Protein AF-A0AAD5LW95-F1 (afdb_monomer_lite)

Foldseek 3Di:
DLVVVVVVVVVCCVVVVDDVCVVQVDAPAPHNPSQADPVRHGPDPPPVVVVVVVVVVDDDDDDDPADAEAEAAQVVLVVVPPPADPDPVRRVVVSVVVQVVDPHNYYHHDYDDADPPDPCVVVVVVVVVVD

Sequence (131 aa):
MERDLFGRILAIALEEKVDIRNVLEYPLTSVPLFFSHLDGQMNKTNKAKLFKILEDRVKHQSPTTTIDVTIIDGFFFLHLCHDLPSSFIKSSRHILQRIRAFRTKKIHLIFDRVPSPSIKDRERDKRTDSD

Secondary structure (DSSP, 8-state):
-HHHHHHHHHHHHHHS---HHHHHHS-SSSS-TTSB-TTS-B----HHHHHHHHHHTS-PPPPPS---EEEEEHHHHHHH-TT--SSHHHHHHHHHHHHTTS-SSEEEEE----PSS-TTHHHHHHHHTT-

Structure (mmCIF, N/CA/C/O backbone):
data_AF-A0AAD5LW95-F1
#
_entry.id   AF-A0AAD5LW95-F1
#
loop_
_atom_site.group_PDB
_atom_site.id
_atom_site.type_symbol
_atom_site.label_atom_id
_atom_site.label_alt_id
_atom_site.label_comp_id
_atom_site.label_asym_id
_atom_site.label_entity_id
_atom_site.label_seq_id
_atom_site.pdbx_PDB_ins_code
_atom_site.Cartn_x
_atom_site.Cartn_y
_atom_site.Cartn_z
_atom_site.occupancy
_atom_site.B_iso_or_equiv
_atom_site.auth_seq_id
_atom_site.auth_comp_id
_atom_site.auth_asym_id
_atom_site.auth_atom_id
_atom_site.pdbx_PDB_model_num
ATOM 1 N N . MET A 1 1 ? 4.919 -5.837 -30.960 1.00 48.78 1 MET A N 1
ATOM 2 C CA . MET A 1 1 ? 5.641 -4.696 -31.556 1.00 48.78 1 MET A CA 1
ATOM 3 C C . MET A 1 1 ? 6.583 -4.042 -30.545 1.00 48.78 1 MET A C 1
ATOM 5 O O . MET A 1 1 ? 7.781 -4.203 -30.697 1.00 48.78 1 MET A O 1
ATOM 9 N N . GLU A 1 2 ? 6.100 -3.406 -29.471 1.00 51.22 2 GLU A N 1
ATOM 10 C CA . GLU A 1 2 ? 6.975 -2.710 -28.493 1.00 51.22 2 GLU A CA 1
ATOM 11 C C . GLU A 1 2 ? 7.790 -3.646 -27.579 1.00 51.22 2 GLU A C 1
ATOM 13 O O . GLU A 1 2 ? 8.982 -3.427 -27.373 1.00 51.22 2 GLU A O 1
ATOM 18 N N . ARG A 1 3 ? 7.198 -4.754 -27.097 1.00 52.41 3 ARG A N 1
ATOM 19 C CA . ARG A 1 3 ? 7.930 -5.808 -26.354 1.00 52.41 3 ARG A CA 1
ATOM 20 C C . ARG A 1 3 ? 9.082 -6.398 -27.176 1.00 52.41 3 ARG A C 1
ATOM 22 O O . ARG A 1 3 ? 10.115 -6.769 -26.625 1.00 52.41 3 ARG A O 1
ATOM 29 N N . ASP A 1 4 ? 8.894 -6.458 -28.490 1.00 64.75 4 ASP A N 1
ATOM 30 C CA . ASP A 1 4 ? 9.886 -6.996 -29.417 1.00 64.75 4 ASP A CA 1
ATOM 31 C C . ASP A 1 4 ? 11.040 -6.004 -29.616 1.00 64.75 4 ASP A C 1
ATOM 33 O O . ASP A 1 4 ? 12.168 -6.428 -29.830 1.00 64.75 4 ASP A O 1
ATOM 37 N N . LEU A 1 5 ? 10.795 -4.694 -29.475 1.00 67.69 5 LEU A N 1
ATOM 38 C CA . LEU A 1 5 ? 11.830 -3.663 -29.564 1.00 67.69 5 LEU A CA 1
ATOM 39 C C . LEU A 1 5 ? 12.779 -3.701 -28.359 1.00 67.69 5 LEU A C 1
ATOM 41 O O . LEU A 1 5 ? 13.991 -3.695 -28.551 1.00 67.69 5 LEU A O 1
ATOM 45 N N . PHE A 1 6 ? 12.256 -3.815 -27.132 1.00 71.75 6 PHE A N 1
ATOM 46 C CA . PHE A 1 6 ? 13.110 -3.948 -25.942 1.00 71.75 6 PHE A CA 1
ATOM 47 C C . PHE A 1 6 ? 13.933 -5.242 -25.980 1.00 71.75 6 PHE A C 1
ATOM 49 O O . PHE A 1 6 ? 15.127 -5.223 -25.695 1.00 71.75 6 PHE A O 1
ATOM 56 N N . GLY A 1 7 ? 13.320 -6.353 -26.406 1.00 73.94 7 GLY A N 1
ATOM 57 C CA . GLY A 1 7 ? 14.035 -7.613 -26.617 1.00 73.94 7 GLY A CA 1
ATOM 58 C C . GLY A 1 7 ? 15.162 -7.492 -27.648 1.00 73.94 7 GLY A C 1
ATOM 59 O O . GLY A 1 7 ? 16.247 -8.020 -27.424 1.00 73.94 7 GLY A O 1
ATOM 60 N N . ARG A 1 8 ? 14.943 -6.747 -28.740 1.00 78.19 8 ARG A N 1
ATOM 61 C CA . ARG A 1 8 ? 15.971 -6.469 -29.759 1.00 78.19 8 ARG A CA 1
ATOM 62 C C . ARG A 1 8 ? 17.096 -5.580 -29.232 1.00 78.19 8 ARG A C 1
ATOM 64 O O . ARG A 1 8 ? 18.251 -5.894 -29.475 1.00 78.19 8 ARG A O 1
ATOM 71 N N . ILE A 1 9 ? 16.781 -4.517 -28.488 1.00 75.88 9 ILE A N 1
ATOM 72 C CA . ILE A 1 9 ? 17.796 -3.644 -27.869 1.00 75.88 9 ILE A CA 1
ATOM 73 C C . ILE A 1 9 ? 18.646 -4.439 -26.874 1.00 75.88 9 ILE A C 1
ATOM 75 O O . ILE A 1 9 ? 19.861 -4.283 -26.857 1.00 75.88 9 ILE A O 1
ATOM 79 N N . LEU A 1 10 ? 18.027 -5.323 -26.085 1.00 79.44 10 LEU A N 1
ATOM 80 C CA . LEU A 1 10 ? 18.749 -6.192 -25.159 1.00 79.44 10 LEU A CA 1
ATOM 81 C C . LEU A 1 10 ? 19.657 -7.186 -25.897 1.00 79.44 10 LEU A C 1
ATOM 83 O O . LEU A 1 10 ? 20.802 -7.354 -25.496 1.00 79.44 10 LEU A O 1
ATOM 87 N N . ALA A 1 11 ? 19.176 -7.815 -26.973 1.00 83.19 11 ALA A N 1
ATOM 88 C CA . ALA A 1 11 ? 19.987 -8.720 -27.788 1.00 83.19 11 ALA A CA 1
ATOM 89 C C . ALA A 1 11 ? 21.199 -7.999 -28.402 1.00 83.19 11 ALA A C 1
ATOM 91 O O . ALA A 1 11 ? 22.326 -8.455 -28.238 1.00 83.19 11 ALA A O 1
ATOM 92 N N . ILE A 1 12 ? 20.982 -6.821 -28.996 1.00 81.88 12 ILE A N 1
ATOM 93 C CA . ILE A 1 12 ? 22.052 -5.981 -29.551 1.00 81.88 12 ILE A CA 1
ATOM 94 C C . ILE A 1 12 ? 23.026 -5.550 -28.453 1.00 81.88 12 ILE A C 1
ATOM 96 O O . ILE A 1 12 ? 24.229 -5.595 -28.650 1.00 81.88 12 ILE A O 1
ATOM 100 N N . AL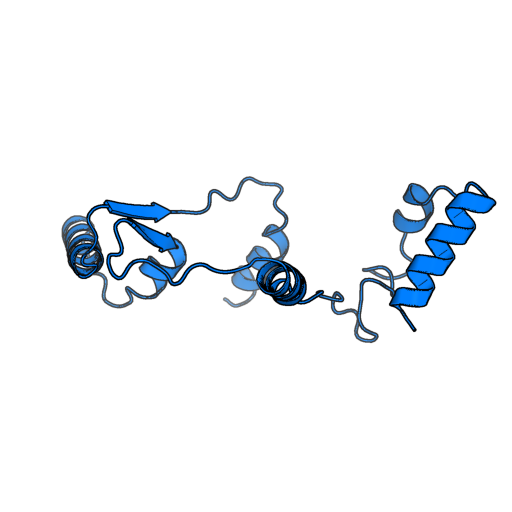A A 1 13 ? 22.545 -5.161 -27.273 1.00 82.62 13 ALA A N 1
ATOM 101 C CA . ALA A 1 13 ? 23.427 -4.768 -26.180 1.00 82.62 13 ALA A CA 1
ATOM 102 C C . ALA A 1 13 ? 24.295 -5.923 -25.660 1.00 82.62 13 ALA A C 1
ATOM 104 O O . ALA A 1 13 ? 25.426 -5.690 -25.236 1.00 82.62 13 ALA A O 1
ATOM 105 N N . LEU A 1 14 ? 23.783 -7.156 -25.708 1.00 83.88 14 LEU A N 1
ATOM 106 C CA . LEU A 1 14 ? 24.534 -8.355 -25.341 1.00 83.88 14 LEU A CA 1
ATOM 107 C C . LEU A 1 14 ? 25.579 -8.734 -26.400 1.00 83.88 14 LEU A C 1
ATOM 109 O O . LEU A 1 14 ? 26.680 -9.135 -26.028 1.00 83.88 14 LEU A O 1
ATOM 113 N N . GLU A 1 15 ? 25.258 -8.595 -27.688 1.00 87.56 15 GLU A N 1
ATOM 114 C CA . GLU A 1 15 ? 26.166 -8.919 -28.800 1.00 87.56 15 GLU A CA 1
ATOM 115 C C . GLU A 1 15 ? 27.217 -7.819 -29.032 1.00 87.56 15 GLU A C 1
ATOM 117 O O . GLU A 1 15 ? 28.414 -8.097 -29.091 1.00 87.56 15 GLU A O 1
ATOM 122 N N . GLU A 1 16 ? 26.786 -6.559 -29.067 1.00 86.00 16 GLU A N 1
ATOM 123 C CA . GLU A 1 16 ? 27.592 -5.391 -29.449 1.00 86.00 16 GLU A CA 1
ATOM 124 C C . GLU A 1 16 ? 28.158 -4.618 -28.241 1.00 86.00 16 GLU A C 1
ATOM 126 O O . GLU A 1 16 ? 28.753 -3.552 -28.397 1.00 86.00 16 GLU A O 1
ATOM 131 N N . LYS A 1 17 ? 27.975 -5.129 -27.011 1.00 81.25 17 LYS A N 1
ATOM 132 C CA . LYS A 1 17 ? 28.408 -4.491 -25.746 1.00 81.25 17 LYS A CA 1
ATOM 133 C C . LYS A 1 17 ? 27.949 -3.033 -25.600 1.00 81.25 17 LYS A C 1
ATOM 135 O O . LYS A 1 17 ? 28.664 -2.197 -25.043 1.00 81.25 17 LYS A O 1
ATOM 140 N N . VAL A 1 18 ? 26.753 -2.721 -26.091 1.00 79.56 18 VAL A N 1
ATOM 141 C CA . VAL A 1 18 ? 26.172 -1.382 -25.951 1.00 79.56 18 VAL A CA 1
ATOM 142 C C . VAL A 1 18 ? 25.871 -1.118 -24.479 1.00 79.56 18 VAL A C 1
ATOM 144 O O . VAL A 1 18 ? 25.198 -1.913 -23.820 1.00 79.56 18 VAL A O 1
ATOM 147 N N . ASP A 1 19 ? 26.334 0.021 -23.964 1.00 79.75 19 ASP A N 1
ATOM 148 C CA . ASP A 1 19 ? 26.001 0.441 -22.608 1.00 79.75 19 ASP A CA 1
ATOM 149 C C . ASP A 1 19 ? 24.529 0.867 -22.532 1.00 79.75 19 ASP A C 1
ATOM 151 O O . ASP A 1 19 ? 24.156 1.997 -22.856 1.00 79.75 19 ASP A O 1
ATOM 155 N N . ILE A 1 20 ? 23.684 -0.063 -22.081 1.00 76.81 20 ILE A N 1
ATOM 156 C CA . ILE A 1 20 ? 22.254 0.176 -21.878 1.00 76.81 20 ILE A CA 1
ATOM 157 C C . ILE A 1 20 ? 22.029 1.348 -20.920 1.00 76.81 20 ILE A C 1
ATOM 159 O O . ILE A 1 20 ? 21.048 2.066 -21.084 1.00 76.81 20 ILE A O 1
ATOM 163 N N . ARG A 1 21 ? 22.914 1.575 -19.937 1.00 75.06 21 ARG A N 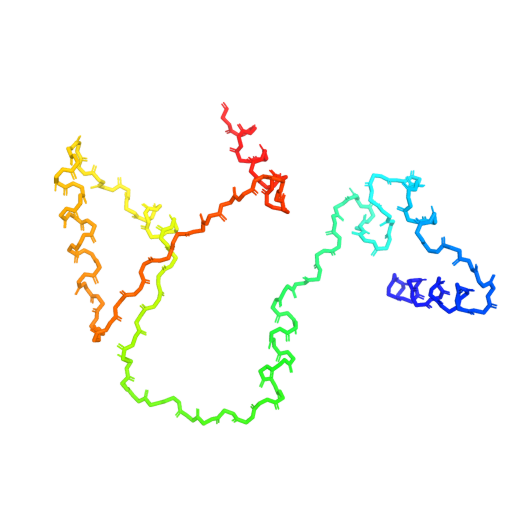1
ATOM 164 C CA . ARG A 1 21 ? 22.755 2.697 -19.009 1.00 75.06 21 ARG A CA 1
ATOM 165 C C . ARG A 1 21 ? 22.743 4.008 -19.783 1.00 75.06 21 ARG A C 1
ATOM 167 O O . ARG A 1 21 ? 21.765 4.730 -19.661 1.00 75.06 21 ARG A O 1
ATOM 174 N N . ASN A 1 22 ? 23.736 4.226 -20.642 1.00 74.50 22 ASN A N 1
ATOM 175 C CA . ASN A 1 22 ? 23.846 5.419 -21.480 1.00 74.50 22 ASN A CA 1
ATOM 176 C C . ASN A 1 22 ? 22.677 5.538 -22.485 1.00 74.50 22 ASN A C 1
ATOM 178 O O . ASN A 1 22 ? 22.082 6.601 -22.643 1.00 74.50 22 ASN A O 1
ATOM 182 N N . VAL A 1 23 ? 22.257 4.425 -23.103 1.00 71.06 23 VAL A N 1
ATOM 183 C CA . VAL A 1 23 ? 21.093 4.400 -24.020 1.00 71.06 23 VAL A CA 1
ATOM 184 C C . VAL A 1 23 ? 19.792 4.829 -23.329 1.00 71.06 23 VAL A C 1
ATOM 186 O O . VAL A 1 23 ? 18.914 5.416 -23.963 1.00 71.06 23 VAL A O 1
ATOM 189 N N . LEU A 1 24 ? 19.652 4.540 -22.034 1.00 72.38 24 LEU A N 1
ATOM 190 C CA . LEU A 1 24 ? 18.488 4.909 -21.227 1.00 72.38 24 LEU A CA 1
ATOM 191 C C . LEU A 1 24 ? 18.653 6.243 -20.482 1.00 72.38 24 LEU A C 1
ATOM 193 O O . LEU A 1 24 ? 17.684 6.713 -19.887 1.00 72.38 24 LEU A O 1
ATOM 197 N N . GLU A 1 25 ? 19.846 6.838 -20.504 1.00 69.75 25 GLU A N 1
ATOM 198 C CA . GLU A 1 25 ? 20.207 8.036 -19.736 1.00 69.75 25 GLU A CA 1
ATOM 199 C C . GLU A 1 25 ? 19.667 9.323 -20.374 1.00 69.75 25 GLU A C 1
ATOM 201 O O . GLU A 1 25 ? 19.238 10.229 -19.660 1.00 69.75 25 GLU A O 1
ATOM 206 N N . TYR A 1 26 ? 19.587 9.371 -21.711 1.00 63.41 26 TYR A N 1
ATOM 207 C CA . TYR A 1 26 ? 19.104 10.532 -22.472 1.00 63.41 26 TYR A CA 1
ATOM 208 C C . TYR A 1 26 ? 17.991 10.153 -23.452 1.00 63.41 26 TYR A C 1
ATOM 210 O O . TYR A 1 26 ? 18.189 10.171 -24.672 1.00 63.41 26 TYR A O 1
ATOM 218 N N . PRO A 1 27 ? 16.802 9.774 -22.965 1.00 59.84 27 PRO A N 1
ATOM 219 C CA . PRO A 1 27 ? 15.725 9.435 -23.871 1.00 59.84 27 PRO A CA 1
ATOM 220 C C . PRO A 1 27 ? 15.337 10.674 -24.692 1.00 59.84 27 PRO A C 1
ATOM 222 O O . PRO A 1 27 ? 15.082 11.744 -24.149 1.00 59.84 27 PRO A O 1
ATOM 225 N N . LEU A 1 28 ? 15.257 10.521 -26.021 1.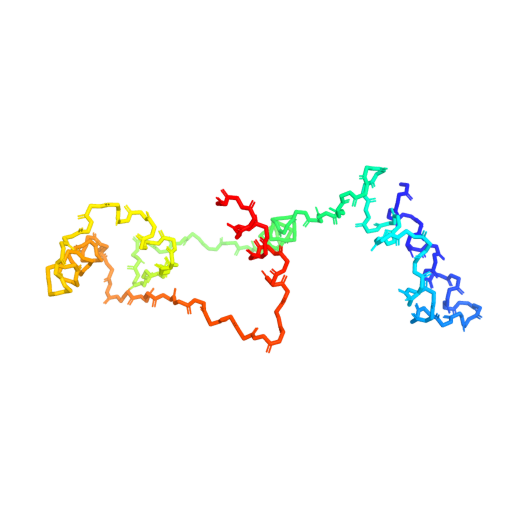00 58.94 28 LEU A N 1
ATOM 226 C CA . LEU A 1 28 ? 14.821 11.581 -26.953 1.00 58.94 28 LEU A CA 1
ATOM 227 C C . LEU A 1 28 ? 13.378 12.068 -26.682 1.00 58.94 28 LEU A C 1
ATOM 229 O O . LEU A 1 28 ? 12.914 13.036 -27.273 1.00 58.94 28 LEU A O 1
ATOM 233 N N . THR A 1 29 ? 12.661 11.375 -25.797 1.00 60.22 29 THR A N 1
ATOM 234 C CA . THR A 1 29 ? 11.313 11.669 -25.303 1.00 60.22 29 THR A CA 1
ATOM 235 C C . THR A 1 29 ? 11.329 11.590 -23.773 1.00 60.22 29 THR A C 1
ATOM 237 O O . THR A 1 29 ? 12.178 10.919 -23.197 1.00 60.22 29 THR A O 1
ATOM 240 N N . SER A 1 30 ? 10.394 12.250 -23.084 1.00 57.31 30 SER A N 1
ATOM 241 C CA . SER A 1 30 ? 10.356 12.310 -21.607 1.00 57.31 30 SER A CA 1
ATOM 242 C C . SER A 1 30 ? 10.271 10.940 -20.911 1.00 57.31 30 SER A C 1
A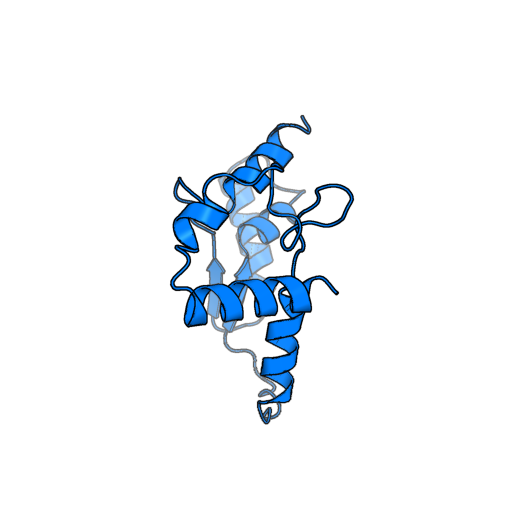TOM 244 O O . SER A 1 30 ? 10.605 10.822 -19.731 1.00 57.31 30 SER A O 1
ATOM 246 N N . VAL A 1 31 ? 9.837 9.907 -21.637 1.00 58.31 31 VAL A N 1
ATOM 247 C CA . VAL A 1 31 ? 9.871 8.491 -21.260 1.00 58.31 31 VAL A CA 1
ATOM 248 C C . VAL A 1 31 ? 10.216 7.704 -22.530 1.00 58.31 31 VAL A C 1
ATOM 250 O O . VAL A 1 31 ? 9.521 7.914 -23.525 1.00 58.31 31 VAL A O 1
ATOM 253 N N . PRO A 1 32 ? 11.219 6.799 -22.530 1.00 66.94 32 PRO A N 1
ATOM 254 C CA . PRO A 1 32 ? 11.544 5.989 -23.703 1.00 66.94 32 PRO A CA 1
ATOM 255 C C . PRO A 1 32 ? 10.290 5.339 -24.300 1.00 66.94 32 PRO A C 1
ATOM 257 O O . PRO A 1 32 ? 9.516 4.742 -23.558 1.00 66.94 32 PRO A O 1
ATOM 260 N N . LEU A 1 33 ? 10.106 5.408 -25.622 1.00 62.53 33 LEU A N 1
ATOM 261 C CA . LEU A 1 33 ? 8.863 5.009 -26.312 1.00 62.53 33 LEU A CA 1
ATOM 262 C C . LEU A 1 33 ? 8.437 3.541 -26.129 1.00 62.53 33 LEU A C 1
ATOM 264 O O . LEU A 1 33 ? 7.320 3.181 -26.457 1.00 62.53 33 LEU A O 1
ATOM 268 N N . PHE A 1 34 ? 9.294 2.665 -25.607 1.00 65.31 34 PHE A N 1
ATOM 269 C CA . PHE A 1 34 ? 8.894 1.300 -25.231 1.00 65.31 34 PHE A CA 1
ATOM 270 C C . PHE A 1 34 ? 8.338 1.215 -23.795 1.00 65.31 34 PHE A C 1
ATOM 272 O O . PHE A 1 34 ? 7.673 0.243 -23.434 1.00 65.31 34 PHE A O 1
ATOM 279 N N . PHE A 1 35 ? 8.573 2.240 -22.975 1.00 61.38 35 PHE A N 1
ATOM 280 C CA . PHE A 1 35 ? 7.960 2.463 -21.666 1.00 61.38 35 PHE A CA 1
ATOM 281 C C . PHE A 1 35 ? 6.785 3.444 -21.718 1.00 61.38 35 PHE A C 1
ATOM 283 O O . PHE A 1 35 ? 6.229 3.744 -20.662 1.00 61.38 35 PHE A O 1
ATOM 290 N N . SER A 1 36 ? 6.375 3.922 -22.892 1.00 63.50 36 SER A N 1
ATOM 291 C CA . SER A 1 36 ? 5.244 4.832 -23.057 1.00 63.50 36 SER A CA 1
ATOM 292 C C . SER A 1 36 ? 4.359 4.449 -24.243 1.00 63.50 36 SER A C 1
ATOM 294 O O . SER A 1 36 ? 4.805 3.859 -25.216 1.00 63.50 36 SER A O 1
ATOM 296 N N . HIS A 1 37 ? 3.075 4.758 -24.135 1.00 65.00 37 HIS A N 1
ATOM 297 C CA . HIS A 1 37 ? 2.133 4.791 -25.238 1.00 65.00 37 HIS A CA 1
ATOM 298 C C . HIS A 1 37 ? 2.490 5.946 -26.192 1.00 65.00 37 HIS A C 1
ATOM 300 O O . HIS A 1 37 ? 3.212 6.875 -25.825 1.00 65.00 37 HIS A O 1
ATOM 306 N N . LEU A 1 38 ? 1.944 5.920 -27.413 1.00 69.38 38 LEU A N 1
ATOM 307 C CA . LEU A 1 38 ? 2.168 6.955 -28.438 1.00 69.38 38 LEU A CA 1
ATOM 308 C C . LEU A 1 38 ? 1.758 8.375 -27.994 1.00 69.38 38 LEU A C 1
ATOM 310 O O . LEU A 1 38 ? 2.211 9.352 -28.579 1.00 69.38 38 LEU A O 1
ATOM 314 N N . ASP A 1 39 ? 0.917 8.491 -26.966 1.00 68.19 39 ASP A N 1
ATOM 315 C CA . ASP A 1 39 ? 0.482 9.748 -26.346 1.00 68.19 39 ASP A CA 1
ATOM 316 C C . ASP A 1 39 ? 1.408 10.224 -25.202 1.00 68.19 39 ASP A C 1
ATOM 318 O O . ASP A 1 39 ? 1.122 11.218 -24.535 1.00 68.19 39 ASP A O 1
ATOM 322 N N . GLY A 1 40 ? 2.517 9.518 -24.952 1.00 61.22 40 GLY A N 1
ATOM 323 C CA . GLY A 1 40 ? 3.478 9.819 -23.892 1.00 61.22 40 GLY A CA 1
ATOM 324 C C . GLY A 1 40 ? 3.092 9.294 -22.504 1.00 61.22 40 GLY A C 1
ATOM 325 O O . GLY A 1 40 ? 3.862 9.469 -21.556 1.00 61.22 40 GLY A O 1
ATOM 326 N N . GLN A 1 41 ? 1.945 8.622 -22.346 1.00 60.94 41 GLN A N 1
ATOM 327 C CA . GLN A 1 41 ? 1.580 7.982 -21.080 1.00 60.94 41 GLN A CA 1
ATOM 328 C C . GLN A 1 41 ? 2.439 6.749 -20.830 1.00 60.94 41 GLN A C 1
ATOM 330 O O . GLN A 1 41 ? 2.697 5.973 -21.734 1.00 60.94 41 GLN A O 1
ATOM 335 N N . MET A 1 42 ? 2.861 6.502 -19.592 1.00 61.09 42 MET A N 1
ATOM 336 C CA . MET A 1 42 ? 3.710 5.345 -19.286 1.00 61.09 42 MET A CA 1
ATOM 337 C C . MET A 1 42 ? 2.969 4.014 -19.536 1.00 61.09 42 MET A C 1
ATOM 339 O O . MET A 1 42 ? 1.870 3.820 -19.011 1.00 61.09 42 MET A O 1
ATOM 343 N N . ASN A 1 43 ? 3.603 3.075 -20.249 1.00 62.94 43 ASN A N 1
ATOM 344 C CA . ASN A 1 43 ? 3.178 1.684 -20.429 1.00 62.94 43 ASN A CA 1
ATOM 345 C C . ASN A 1 43 ? 3.150 0.991 -19.058 1.00 62.94 43 ASN A C 1
ATOM 347 O O . ASN A 1 43 ? 4.116 0.374 -18.597 1.00 62.94 43 ASN A O 1
ATOM 351 N N . LYS A 1 44 ? 2.024 1.102 -18.356 1.00 60.78 44 LYS A N 1
ATOM 352 C CA . LYS A 1 44 ? 1.807 0.405 -17.092 1.00 60.78 44 LYS A CA 1
ATOM 353 C C . LYS A 1 44 ? 1.482 -1.045 -17.420 1.00 60.78 44 LYS A C 1
ATOM 355 O O . LYS A 1 44 ? 0.356 -1.372 -17.787 1.00 60.78 44 LYS A O 1
ATOM 360 N N . THR A 1 45 ? 2.445 -1.946 -17.232 1.00 57.31 45 THR A N 1
ATOM 361 C CA . THR A 1 45 ? 2.088 -3.364 -17.113 1.00 57.31 45 THR A CA 1
ATOM 362 C C . THR A 1 45 ? 1.124 -3.463 -15.940 1.00 57.31 45 THR A C 1
ATOM 364 O O . THR A 1 45 ? 1.482 -3.092 -14.820 1.00 57.31 45 THR A O 1
ATOM 367 N N . ASN A 1 46 ? -0.113 -3.898 -16.190 1.00 61.28 46 ASN A N 1
ATOM 368 C CA . ASN A 1 46 ? -1.088 -4.057 -15.123 1.00 61.28 46 ASN A CA 1
ATOM 369 C C . ASN A 1 46 ? -0.460 -4.962 -14.054 1.00 61.28 46 ASN A C 1
ATOM 371 O O . ASN A 1 46 ? -0.184 -6.129 -14.333 1.00 61.28 46 ASN A O 1
ATOM 375 N N . LYS A 1 47 ? -0.205 -4.425 -12.851 1.00 60.50 47 LYS A N 1
ATOM 376 C CA . LYS A 1 47 ? 0.407 -5.177 -11.742 1.00 60.50 47 LYS A CA 1
ATOM 377 C C . LYS A 1 47 ? -0.356 -6.478 -11.466 1.00 60.50 47 LYS A C 1
ATOM 379 O O . LYS A 1 47 ? 0.255 -7.481 -11.110 1.00 60.50 47 LYS A O 1
ATOM 384 N N . ALA A 1 48 ? -1.664 -6.491 -11.735 1.00 62.97 48 ALA A N 1
ATOM 385 C CA . ALA A 1 48 ? -2.504 -7.673 -11.608 1.00 62.97 48 ALA A CA 1
ATOM 386 C C . ALA A 1 48 ? -2.119 -8.812 -12.568 1.00 62.97 48 ALA A C 1
ATOM 388 O O . ALA A 1 48 ? -2.442 -9.958 -12.296 1.00 62.97 48 ALA A O 1
ATOM 389 N N . LYS A 1 49 ? -1.428 -8.549 -13.685 1.00 76.81 49 LYS A N 1
ATOM 390 C CA . LYS A 1 49 ? -1.058 -9.591 -14.654 1.00 76.81 49 LYS A CA 1
ATOM 391 C C . LYS A 1 49 ? 0.003 -10.539 -14.099 1.00 76.81 49 LYS A C 1
ATOM 393 O O . LYS A 1 49 ? -0.129 -11.743 -14.274 1.00 76.81 49 LYS A O 1
ATOM 398 N N . LEU A 1 50 ? 1.015 -10.013 -13.403 1.00 74.88 50 LEU A N 1
ATOM 399 C CA . LEU A 1 50 ? 1.990 -10.851 -12.698 1.00 74.88 50 LEU A CA 1
ATOM 400 C C . LEU A 1 50 ? 1.305 -11.640 -11.581 1.00 74.88 50 LEU A C 1
ATOM 402 O O . LEU A 1 50 ? 1.536 -12.835 -11.460 1.00 74.88 50 LEU A O 1
ATOM 406 N N . PHE A 1 51 ? 0.436 -10.978 -10.814 1.00 75.00 51 PHE A N 1
ATOM 407 C CA . PHE A 1 51 ? -0.313 -11.613 -9.734 1.00 75.00 51 PHE A CA 1
ATOM 408 C C . PHE A 1 51 ? -1.151 -12.795 -10.241 1.00 75.00 51 PHE A C 1
ATOM 410 O O . PHE A 1 51 ? -0.986 -13.896 -9.737 1.00 75.00 51 PHE A O 1
ATOM 417 N N . LYS A 1 52 ? -1.915 -12.609 -11.324 1.00 79.69 52 LYS A N 1
ATOM 418 C CA . LYS A 1 52 ? -2.695 -13.679 -11.968 1.00 79.69 52 LYS A CA 1
ATOM 419 C C . LYS A 1 52 ? -1.831 -14.851 -12.438 1.00 79.69 52 LYS A C 1
ATOM 421 O O . LYS A 1 52 ? -2.166 -15.997 -12.192 1.00 79.69 52 LYS A O 1
ATOM 426 N N . ILE A 1 53 ? -0.682 -14.573 -13.062 1.00 83.56 53 ILE A N 1
ATOM 427 C CA . ILE A 1 53 ? 0.253 -15.629 -13.496 1.00 83.56 53 ILE A CA 1
ATOM 428 C C . ILE A 1 53 ? 0.806 -16.413 -12.297 1.00 83.56 53 ILE A C 1
ATOM 430 O O . ILE A 1 53 ? 1.077 -17.606 -12.416 1.00 83.56 53 ILE A O 1
ATOM 434 N N . LEU A 1 54 ? 1.031 -15.745 -11.163 1.00 82.06 54 LEU A N 1
ATOM 435 C CA . LEU A 1 54 ? 1.483 -16.398 -9.937 1.00 82.06 54 LEU A CA 1
ATOM 436 C C . LEU A 1 54 ? 0.363 -17.229 -9.301 1.00 82.06 54 LEU A C 1
ATOM 438 O O . LEU A 1 54 ? 0.638 -18.357 -8.908 1.00 82.06 54 LEU A O 1
ATOM 442 N N . GLU A 1 55 ? -0.870 -16.717 -9.252 1.00 83.00 55 GLU A N 1
ATOM 443 C CA . GLU A 1 55 ? -2.055 -17.463 -8.796 1.00 83.00 55 GLU A CA 1
ATOM 444 C C . GLU A 1 55 ? -2.248 -18.747 -9.611 1.00 83.00 55 GLU A C 1
ATOM 446 O O . GLU A 1 55 ? -2.304 -19.832 -9.039 1.00 83.00 55 GLU A O 1
ATOM 451 N N . ASP A 1 56 ? -2.207 -18.656 -10.944 1.00 84.12 56 ASP A N 1
ATOM 452 C CA . ASP A 1 56 ? -2.386 -19.804 -11.848 1.00 84.12 56 ASP A CA 1
ATOM 453 C C . ASP A 1 56 ? -1.335 -20.914 -11.646 1.00 84.12 56 ASP A C 1
ATOM 455 O O . ASP A 1 56 ? -1.551 -22.072 -12.009 1.00 84.12 56 ASP A O 1
ATOM 459 N N . ARG A 1 57 ? -0.167 -20.579 -11.083 1.00 85.44 57 ARG A N 1
ATOM 460 C CA . ARG A 1 57 ? 0.937 -21.524 -10.841 1.00 85.44 57 ARG A CA 1
ATOM 461 C C . ARG A 1 57 ? 0.885 -22.183 -9.466 1.00 85.44 57 ARG A C 1
ATOM 463 O O . ARG A 1 57 ? 1.656 -23.112 -9.222 1.00 85.44 57 ARG A O 1
ATOM 470 N N . VAL A 1 58 ? 0.014 -21.727 -8.569 1.00 84.44 58 VAL A N 1
ATOM 471 C CA . VAL A 1 58 ? -0.098 -22.251 -7.206 1.00 84.44 58 VAL A CA 1
ATOM 472 C C . VAL A 1 58 ? -1.345 -23.125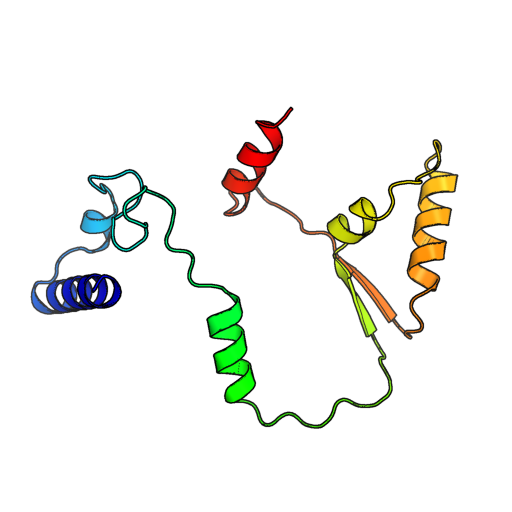 -7.100 1.00 84.44 58 VAL A C 1
ATOM 474 O O . VAL A 1 58 ? -2.459 -22.705 -7.390 1.00 84.44 58 VAL A O 1
ATOM 477 N N . LYS A 1 59 ? -1.181 -24.369 -6.631 1.00 77.00 59 LYS A N 1
ATOM 478 C CA . LYS A 1 59 ? -2.328 -25.198 -6.239 1.00 77.00 59 LYS A CA 1
ATOM 479 C C . LYS A 1 59 ? -2.893 -24.655 -4.931 1.00 77.00 59 LYS A C 1
ATOM 481 O O . LYS A 1 59 ? -2.339 -24.905 -3.863 1.00 77.00 59 LYS A O 1
ATOM 486 N N . HIS A 1 60 ? -3.978 -23.898 -5.021 1.00 69.56 60 HIS A N 1
ATOM 487 C CA . HIS A 1 60 ? -4.666 -23.379 -3.848 1.00 69.56 60 HIS A CA 1
ATOM 488 C C . HIS A 1 60 ? -5.307 -24.521 -3.049 1.00 69.56 60 HIS A C 1
ATOM 490 O O . HIS A 1 60 ? -6.096 -25.301 -3.581 1.00 69.56 60 HIS A O 1
ATOM 496 N N . GLN A 1 61 ? -4.989 -24.605 -1.758 1.00 71.25 61 GLN A N 1
ATOM 497 C CA . GLN A 1 61 ? -5.865 -25.283 -0.807 1.00 71.25 61 GLN A CA 1
ATOM 498 C C . GLN A 1 61 ? -7.043 -24.354 -0.522 1.00 71.25 61 GLN A C 1
ATOM 500 O O . GLN A 1 61 ? -6.863 -23.140 -0.397 1.00 71.25 61 GLN A O 1
ATOM 505 N N . SER A 1 62 ? -8.249 -24.913 -0.448 1.00 70.06 62 SER A N 1
ATOM 506 C CA . SER A 1 62 ? -9.442 -24.155 -0.078 1.00 70.06 62 SER A CA 1
ATOM 507 C C . SER A 1 62 ? -9.196 -23.439 1.255 1.00 70.06 62 SER A C 1
ATOM 509 O O . SER A 1 62 ? -8.782 -24.105 2.211 1.00 70.06 62 SER A O 1
ATOM 511 N N . PRO A 1 63 ? -9.405 -22.112 1.330 1.00 69.94 63 PRO A N 1
ATOM 512 C CA . PRO A 1 63 ? -9.119 -21.361 2.540 1.00 69.94 63 PRO A CA 1
ATOM 513 C C . PRO A 1 63 ? -9.945 -21.909 3.702 1.00 69.94 63 PRO A C 1
ATOM 515 O O . PRO A 1 63 ? -11.125 -22.233 3.548 1.00 69.94 63 PRO A O 1
ATOM 518 N N . THR A 1 64 ? -9.315 -22.013 4.870 1.00 68.00 64 THR A N 1
ATOM 519 C CA . THR A 1 64 ? -10.000 -22.351 6.117 1.00 68.00 64 THR A CA 1
ATOM 520 C C . THR A 1 64 ? -11.152 -21.367 6.333 1.00 68.00 64 THR A C 1
ATOM 522 O O . THR A 1 64 ? -11.000 -20.166 6.115 1.00 68.00 64 THR A O 1
ATOM 525 N N . THR A 1 65 ? -12.309 -21.849 6.786 1.00 72.81 65 THR A N 1
ATOM 526 C CA . THR A 1 65 ? -13.516 -21.030 7.017 1.00 72.81 65 THR A CA 1
ATOM 527 C C . THR A 1 65 ? -13.339 -19.943 8.081 1.00 72.81 65 THR A C 1
ATOM 529 O O . THR A 1 65 ? -14.180 -19.054 8.203 1.00 72.81 65 THR A O 1
ATOM 532 N N . THR A 1 66 ? -12.257 -19.991 8.856 1.00 80.75 66 THR A N 1
ATOM 533 C CA . THR A 1 66 ? -11.959 -19.038 9.924 1.00 80.75 66 THR A CA 1
ATOM 534 C C . THR A 1 66 ? -10.888 -18.042 9.495 1.00 80.75 66 THR A C 1
ATOM 536 O O . THR A 1 66 ? -9.763 -18.426 9.184 1.00 80.75 66 THR A O 1
ATOM 539 N N . ILE A 1 67 ? -11.218 -16.750 9.549 1.00 82.44 67 ILE A N 1
ATOM 540 C CA . ILE A 1 67 ? -10.254 -15.665 9.346 1.00 82.44 67 ILE A CA 1
ATOM 541 C C . ILE A 1 67 ? -9.693 -15.251 10.710 1.00 82.44 67 ILE A C 1
ATOM 543 O O . ILE A 1 67 ? -10.381 -14.638 11.527 1.00 82.44 67 ILE A O 1
ATOM 547 N N . ASP A 1 68 ? -8.428 -15.573 10.969 1.00 87.94 68 ASP A N 1
ATOM 548 C CA . ASP A 1 68 ? -7.773 -15.217 12.233 1.00 87.94 68 ASP A CA 1
ATOM 549 C C . ASP A 1 68 ? -7.270 -13.766 12.259 1.00 87.94 68 ASP A C 1
ATOM 551 O O . ASP A 1 68 ? -7.230 -13.138 13.323 1.00 87.94 68 ASP A O 1
ATOM 555 N N . VAL A 1 69 ? -6.908 -13.218 11.094 1.00 92.19 69 VAL A N 1
ATOM 556 C CA . VAL A 1 69 ? -6.245 -11.915 10.965 1.00 92.19 69 VAL A CA 1
ATOM 557 C C . VAL A 1 69 ? -6.895 -11.074 9.867 1.00 92.19 69 VAL A C 1
ATOM 559 O O . VAL A 1 69 ? -6.991 -11.519 8.728 1.00 92.19 69 VAL A O 1
ATOM 562 N N . THR A 1 70 ? -7.267 -9.835 10.193 1.00 92.44 70 THR A N 1
ATOM 563 C CA . THR A 1 70 ? -7.650 -8.808 9.209 1.00 92.44 70 THR A CA 1
ATOM 564 C C . THR A 1 70 ? -6.520 -7.799 9.054 1.00 92.44 70 THR A C 1
ATOM 566 O O . THR A 1 70 ? -6.019 -7.272 10.048 1.00 92.44 70 THR A O 1
ATOM 569 N N . ILE A 1 71 ? -6.135 -7.498 7.815 1.00 94.50 71 ILE A N 1
ATOM 570 C CA . ILE A 1 71 ? -5.173 -6.440 7.491 1.00 94.50 71 ILE A CA 1
ATOM 571 C C . ILE A 1 71 ? -5.919 -5.335 6.745 1.00 94.50 71 ILE A C 1
ATOM 573 O O . ILE A 1 71 ? -6.620 -5.609 5.775 1.00 94.50 71 ILE A O 1
ATOM 577 N N . ILE A 1 72 ? -5.782 -4.098 7.215 1.00 93.62 72 ILE A N 1
ATOM 578 C CA . ILE A 1 72 ? -6.506 -2.930 6.714 1.00 93.62 72 ILE A CA 1
ATOM 579 C C . ILE A 1 72 ? -5.488 -1.887 6.248 1.00 93.62 72 ILE A C 1
ATOM 581 O O . ILE A 1 72 ? -4.598 -1.513 7.015 1.00 93.62 72 ILE A O 1
ATOM 585 N N . ASP A 1 73 ? -5.647 -1.389 5.020 1.00 92.81 73 ASP A N 1
ATOM 586 C CA . ASP A 1 73 ? -4.981 -0.164 4.561 1.00 92.81 73 ASP A CA 1
ATOM 587 C C . ASP A 1 73 ? -5.558 1.034 5.326 1.00 92.81 73 ASP A C 1
ATOM 589 O O . ASP A 1 73 ? -6.733 1.385 5.189 1.00 92.81 73 ASP A O 1
ATOM 593 N N . GLY A 1 74 ? -4.729 1.638 6.170 1.00 92.88 74 GLY A N 1
ATOM 594 C CA . GLY A 1 74 ? -5.123 2.679 7.103 1.00 92.88 74 GLY A CA 1
ATOM 595 C C . GLY A 1 74 ? -5.520 3.986 6.434 1.00 92.88 74 GLY A C 1
ATOM 596 O O . GLY A 1 74 ? -6.494 4.598 6.867 1.00 92.88 74 GLY A O 1
ATOM 597 N N . PHE A 1 75 ? -4.832 4.413 5.371 1.00 88.88 75 PHE A N 1
ATOM 598 C CA . PHE A 1 75 ? -5.199 5.660 4.692 1.00 88.88 75 PHE A CA 1
ATOM 599 C C . PHE A 1 75 ? -6.511 5.502 3.939 1.00 88.88 75 PHE A C 1
ATOM 601 O O . PHE A 1 75 ? -7.377 6.370 4.031 1.00 88.88 75 PHE A O 1
ATOM 608 N N . PHE A 1 76 ? -6.698 4.370 3.260 1.00 89.88 76 PHE A N 1
ATOM 609 C CA . PHE A 1 76 ? -7.970 4.075 2.611 1.00 89.88 76 PHE A CA 1
ATOM 610 C C . PHE A 1 76 ? -9.117 3.990 3.627 1.00 89.88 76 PHE A C 1
ATOM 612 O O . PHE A 1 76 ? -10.167 4.599 3.435 1.00 89.88 76 PHE A O 1
ATOM 619 N N . PHE A 1 77 ? -8.904 3.306 4.753 1.00 92.31 77 PHE A N 1
ATOM 620 C CA . PHE A 1 77 ? -9.903 3.206 5.815 1.00 92.31 77 PHE A CA 1
ATOM 621 C C . PHE A 1 77 ? -10.289 4.570 6.403 1.00 92.31 77 PHE A C 1
ATOM 623 O O . PHE A 1 77 ? -11.472 4.833 6.627 1.00 92.31 77 PHE A O 1
ATOM 630 N N . LEU A 1 78 ? -9.313 5.455 6.629 1.00 89.56 78 LEU A N 1
ATOM 631 C CA . LEU A 1 78 ? -9.582 6.819 7.085 1.00 89.56 78 LEU A CA 1
ATOM 632 C C . LEU A 1 78 ? -10.346 7.631 6.038 1.00 89.56 78 LEU A C 1
ATOM 634 O O . LEU A 1 78 ? -11.272 8.343 6.410 1.00 89.56 78 LEU A O 1
ATOM 638 N N . HIS A 1 79 ? -10.029 7.484 4.748 1.00 87.50 79 HIS A N 1
ATOM 639 C CA . HIS A 1 79 ? -10.781 8.138 3.673 1.00 87.50 79 HIS A CA 1
ATOM 640 C C . HIS A 1 79 ? -12.255 7.716 3.629 1.00 87.50 79 HIS A C 1
ATOM 642 O O . HIS A 1 79 ? -13.111 8.530 3.294 1.00 87.50 79 HIS A O 1
ATOM 648 N N . LEU A 1 80 ? -12.577 6.476 4.007 1.00 88.44 80 LEU A N 1
ATOM 649 C CA . LEU A 1 80 ? -13.968 6.029 4.129 1.00 88.44 80 LEU A CA 1
ATOM 650 C C . LEU A 1 80 ? -14.690 6.648 5.340 1.00 88.44 80 LEU A C 1
ATOM 652 O O . LEU A 1 80 ? -15.923 6.691 5.368 1.00 88.44 80 LEU A O 1
ATOM 656 N N . CYS A 1 81 ? -13.946 7.158 6.327 1.00 87.75 81 CYS A N 1
ATOM 657 C CA . CYS A 1 81 ? -14.486 7.823 7.509 1.00 87.75 81 CYS A CA 1
ATOM 658 C C . CYS A 1 81 ? -14.780 9.310 7.261 1.00 87.75 81 CYS A C 1
ATOM 660 O O . CYS A 1 81 ? -14.155 10.189 7.843 1.00 87.75 81 CYS A O 1
ATOM 662 N N . HIS A 1 82 ? -15.763 9.584 6.407 1.00 81.38 82 HIS A N 1
ATOM 663 C CA . HIS A 1 82 ? -16.203 10.938 6.050 1.00 81.38 82 HIS A CA 1
ATOM 664 C C . HIS A 1 82 ? -16.958 11.668 7.181 1.00 81.38 82 HIS A C 1
ATOM 666 O O . HIS A 1 82 ? -17.052 12.890 7.185 1.00 81.38 82 HIS A O 1
ATOM 672 N N . ASP A 1 83 ? -17.473 10.929 8.160 1.00 83.88 83 ASP A N 1
ATOM 673 C CA . ASP A 1 83 ? -18.308 11.382 9.276 1.00 83.88 83 ASP A CA 1
ATOM 674 C C . ASP A 1 83 ? -17.528 11.502 10.597 1.00 83.88 83 ASP A C 1
ATOM 676 O O . ASP A 1 83 ? -18.035 11.196 11.681 1.00 83.88 83 ASP A O 1
ATOM 680 N N . LEU A 1 84 ? -16.266 11.933 10.525 1.00 85.19 84 LEU A N 1
ATOM 681 C CA . LEU A 1 84 ? -15.437 12.080 11.718 1.00 85.19 84 LEU A CA 1
ATOM 682 C C . LEU A 1 84 ? -15.911 13.261 12.590 1.00 85.19 84 LEU A C 1
ATOM 684 O O . LEU A 1 84 ? -16.062 14.381 12.102 1.00 85.19 84 LEU A O 1
ATOM 688 N N . PRO A 1 85 ? -16.109 13.045 13.902 1.00 87.56 85 PRO A N 1
ATOM 689 C CA . PRO A 1 85 ? -16.416 14.111 14.849 1.00 87.56 85 PRO A CA 1
ATOM 690 C C . PRO A 1 85 ? -15.350 15.218 14.910 1.00 87.56 85 PRO A C 1
ATOM 692 O O . PRO A 1 85 ? -14.175 15.008 14.622 1.00 87.56 85 PRO A O 1
ATOM 695 N N . SER A 1 86 ? -15.735 16.393 15.411 1.00 86.81 86 SER A N 1
ATOM 696 C CA . SER A 1 86 ? -14.840 17.558 15.509 1.00 86.81 86 SER A CA 1
ATOM 697 C C . SER A 1 86 ? -13.737 17.448 16.568 1.00 86.81 86 SER A C 1
ATOM 699 O O . SER A 1 86 ? -12.813 18.257 16.568 1.00 86.81 86 SER A O 1
ATOM 701 N N . SER A 1 87 ? -13.808 16.475 17.487 1.00 92.88 87 SER A N 1
ATOM 702 C CA . SER A 1 87 ? -12.793 16.293 18.528 1.00 92.88 87 SER A CA 1
ATOM 703 C C . SER A 1 87 ? -12.035 14.983 18.373 1.00 92.88 87 SER A C 1
ATOM 705 O O . SER A 1 87 ? -12.618 13.928 18.124 1.00 92.88 87 SER A O 1
ATOM 707 N N . PHE A 1 88 ? -10.727 15.037 18.624 1.00 90.31 88 PHE A N 1
ATOM 708 C CA . PHE A 1 88 ? -9.826 13.889 18.521 1.00 90.31 88 PHE A CA 1
ATOM 709 C C . PHE A 1 88 ? -10.315 12.656 19.303 1.00 90.31 88 PHE A C 1
ATOM 711 O O . PHE A 1 88 ? -10.292 11.531 18.800 1.00 90.31 88 PHE A O 1
ATOM 718 N N . ILE A 1 89 ? -10.811 12.854 20.529 1.00 91.62 89 ILE A N 1
ATOM 719 C CA . ILE A 1 89 ? -11.317 11.763 21.381 1.00 91.62 89 ILE A CA 1
ATOM 720 C C . ILE A 1 89 ? -12.544 11.092 20.752 1.00 91.62 89 ILE A C 1
ATOM 722 O O . ILE A 1 89 ? -12.685 9.869 20.788 1.00 91.62 89 ILE A O 1
ATOM 726 N N . LYS A 1 90 ? -13.452 11.878 20.170 1.00 90.69 90 LYS A N 1
ATOM 727 C CA . LYS A 1 90 ? -14.646 11.337 19.516 1.00 90.69 90 LYS A CA 1
ATOM 728 C C . LYS A 1 90 ? -14.273 10.620 18.213 1.00 90.69 90 LYS A C 1
ATOM 730 O O . LYS A 1 90 ? -14.777 9.527 17.973 1.00 90.69 90 LYS A O 1
ATOM 735 N N . SER A 1 91 ? -13.335 11.165 17.443 1.00 90.19 91 SER A N 1
ATOM 736 C CA . SER A 1 91 ? -12.828 10.571 16.198 1.00 90.19 91 SER A CA 1
ATOM 737 C C . SER A 1 91 ? -12.101 9.253 16.419 1.00 90.19 91 SER A C 1
ATOM 739 O O . SER A 1 91 ? -12.411 8.261 15.767 1.00 90.19 91 SER A O 1
ATOM 741 N N . SER A 1 92 ? -11.200 9.195 17.399 1.00 90.62 92 SER A N 1
ATOM 742 C CA . SER A 1 92 ? -10.505 7.956 17.769 1.00 90.62 92 SER A CA 1
ATOM 743 C C . SER A 1 92 ? -11.473 6.866 18.237 1.00 90.62 92 SER A C 1
ATOM 745 O O . SER A 1 92 ? -11.343 5.711 17.830 1.00 90.62 92 SER A O 1
ATOM 747 N N . ARG A 1 93 ? -12.501 7.221 19.021 1.00 91.62 93 ARG A N 1
ATOM 748 C CA . ARG A 1 93 ? -13.558 6.279 19.423 1.00 91.62 93 ARG A CA 1
ATOM 749 C C . ARG A 1 93 ? -14.374 5.784 18.230 1.00 91.62 93 ARG A C 1
ATOM 751 O O . ARG A 1 93 ? -14.642 4.588 18.150 1.00 91.62 93 ARG A O 1
ATOM 758 N N . HIS A 1 94 ? -14.744 6.680 17.321 1.00 90.75 94 HIS A N 1
ATOM 759 C CA . HIS A 1 94 ? -15.500 6.349 16.116 1.00 90.75 94 HIS A CA 1
ATOM 760 C C . HIS A 1 94 ? -14.715 5.388 15.202 1.00 90.75 94 HIS A C 1
ATOM 762 O O . HIS A 1 94 ? -15.226 4.343 14.798 1.00 90.75 94 HIS A O 1
ATOM 768 N N . ILE A 1 95 ? -13.430 5.675 14.972 1.00 91.94 95 ILE A N 1
ATOM 769 C CA . ILE A 1 95 ? -12.499 4.807 14.236 1.00 91.94 95 ILE A CA 1
ATOM 770 C C . ILE A 1 95 ? -12.401 3.428 14.899 1.00 91.94 95 ILE A C 1
ATOM 772 O O . ILE A 1 95 ? -12.555 2.404 14.233 1.00 91.94 95 ILE A O 1
ATOM 776 N N . LEU A 1 96 ? -12.208 3.381 16.221 1.00 91.50 96 LEU A N 1
ATOM 777 C CA . LEU A 1 96 ? -12.106 2.122 16.958 1.00 91.50 96 LEU A CA 1
ATOM 778 C C . LEU A 1 96 ? -13.396 1.294 16.870 1.00 91.50 96 LEU A C 1
ATOM 780 O O . LEU A 1 96 ? -13.331 0.078 16.708 1.00 91.50 96 LEU A O 1
ATOM 784 N N . GLN A 1 97 ? -14.567 1.931 16.950 1.00 91.44 97 GLN A N 1
ATOM 785 C CA . GLN A 1 97 ? -15.859 1.255 16.793 1.00 91.44 97 GLN A CA 1
ATOM 786 C C . GLN A 1 97 ? -15.990 0.597 15.418 1.00 91.44 97 GLN A C 1
ATOM 788 O O . GLN A 1 97 ? -16.402 -0.560 15.340 1.00 91.44 97 GLN A O 1
ATOM 793 N N . ARG A 1 98 ? -15.576 1.286 14.350 1.00 90.94 98 ARG A N 1
ATOM 794 C CA . ARG A 1 98 ? -15.570 0.722 12.995 1.00 90.94 98 ARG A CA 1
ATOM 795 C C . ARG A 1 98 ? -14.586 -0.434 12.844 1.00 90.94 98 ARG A C 1
ATOM 797 O O . ARG A 1 98 ? -14.934 -1.450 12.254 1.00 90.94 98 ARG A O 1
ATOM 804 N N . ILE A 1 99 ? -13.398 -0.336 13.439 1.00 91.12 99 ILE A N 1
ATOM 805 C CA . ILE A 1 99 ? -12.419 -1.434 13.441 1.00 91.12 99 ILE A CA 1
ATOM 806 C C . ILE A 1 99 ? -12.972 -2.663 14.181 1.00 91.12 99 ILE A C 1
ATOM 808 O O . ILE A 1 99 ? -12.775 -3.795 13.752 1.00 91.12 99 ILE A O 1
ATOM 812 N N . ARG A 1 100 ? -13.726 -2.478 15.268 1.00 87.88 100 ARG A N 1
ATOM 813 C CA . ARG A 1 100 ? -14.337 -3.601 15.999 1.00 87.88 100 ARG A CA 1
ATOM 814 C C . ARG A 1 100 ? -15.445 -4.325 15.230 1.00 87.88 100 ARG A C 1
ATOM 816 O O . ARG A 1 100 ? -15.839 -5.408 15.656 1.00 87.88 100 ARG A O 1
ATOM 823 N N . ALA A 1 101 ? -15.940 -3.770 14.122 1.00 88.25 101 ALA A N 1
ATOM 824 C CA . ALA A 1 101 ? -16.897 -4.464 13.265 1.00 88.25 101 ALA A CA 1
ATOM 825 C C . ALA A 1 101 ? -16.275 -5.692 12.569 1.00 88.25 101 ALA A C 1
ATOM 827 O O . ALA A 1 101 ? -16.993 -6.635 12.234 1.00 88.25 101 ALA A O 1
ATOM 828 N N . PHE A 1 102 ? -14.948 -5.721 12.401 1.00 88.19 102 PHE A N 1
ATOM 829 C CA . PHE A 1 102 ? -14.237 -6.882 11.872 1.00 88.19 102 PHE A CA 1
ATOM 830 C C . PHE A 1 102 ? -14.169 -7.994 12.931 1.00 88.19 102 PHE A C 1
ATOM 832 O O . PHE A 1 102 ? -13.547 -7.850 13.984 1.00 88.19 102 PHE A O 1
ATOM 839 N N . ARG A 1 103 ? -14.817 -9.131 12.652 1.00 83.50 103 ARG A N 1
ATOM 840 C CA . ARG A 1 103 ? -14.898 -10.291 13.558 1.00 83.50 103 ARG A CA 1
ATOM 841 C C . ARG A 1 103 ? -13.685 -11.216 13.416 1.00 83.50 103 ARG A C 1
ATOM 843 O O . ARG A 1 103 ? -13.835 -12.385 13.078 1.00 83.50 103 ARG A O 1
ATOM 850 N N . THR A 1 104 ? -12.486 -10.696 13.664 1.00 88.75 104 THR A N 1
ATOM 851 C CA . THR A 1 104 ? -11.234 -11.473 13.595 1.00 88.75 104 THR A CA 1
ATOM 852 C C . THR A 1 104 ? -10.421 -11.336 14.871 1.00 88.75 104 THR A C 1
ATOM 854 O O . THR A 1 104 ? -10.456 -10.291 15.518 1.00 88.75 104 THR A O 1
ATOM 857 N N . LYS A 1 105 ? -9.656 -12.375 15.228 1.00 89.25 105 LYS A N 1
ATOM 858 C CA . LYS A 1 105 ? -8.873 -12.408 16.478 1.00 89.25 105 LYS A CA 1
ATOM 859 C C . LYS A 1 105 ? -7.833 -11.291 16.543 1.00 89.25 105 LYS A C 1
ATOM 861 O O . LYS A 1 105 ? -7.551 -10.775 17.621 1.00 89.25 105 LYS A O 1
ATOM 866 N N . LYS A 1 106 ? -7.261 -10.924 15.395 1.00 92.12 106 LYS A N 1
ATOM 867 C CA . LYS A 1 106 ? -6.236 -9.888 15.285 1.00 92.12 106 LYS A CA 1
ATOM 868 C C . LYS A 1 106 ? -6.543 -8.948 14.130 1.00 92.12 106 LYS A C 1
ATOM 870 O O . LYS A 1 106 ? -6.917 -9.396 13.050 1.00 92.12 106 LYS A O 1
ATOM 875 N N . ILE A 1 107 ? -6.356 -7.651 14.351 1.00 94.00 107 ILE A N 1
ATOM 876 C CA . ILE A 1 107 ? -6.524 -6.634 13.313 1.00 94.00 107 ILE A CA 1
ATOM 877 C C . ILE A 1 107 ? -5.241 -5.813 13.222 1.00 94.00 107 ILE A C 1
ATOM 879 O O . ILE A 1 107 ? -4.757 -5.291 14.225 1.00 94.00 107 ILE A O 1
ATOM 883 N N . HIS A 1 108 ? -4.694 -5.712 12.015 1.00 94.44 108 HIS A N 1
ATOM 884 C CA . HIS A 1 108 ? -3.549 -4.878 11.686 1.00 94.44 108 HIS A CA 1
ATOM 885 C C . HIS A 1 108 ? -4.007 -3.702 10.832 1.00 94.44 108 HIS A C 1
ATOM 887 O O . HIS A 1 108 ? -4.381 -3.882 9.676 1.00 94.44 108 HIS A O 1
ATOM 893 N N . LEU A 1 109 ? -3.954 -2.499 11.398 1.00 92.94 109 LEU A N 1
ATOM 894 C CA . LEU A 1 109 ? -4.146 -1.255 10.660 1.00 92.94 109 LEU A CA 1
ATOM 895 C C . LEU A 1 109 ? -2.776 -0.752 10.200 1.00 92.94 109 LEU A C 1
ATOM 897 O O . LEU A 1 109 ? -1.939 -0.404 11.035 1.00 92.94 109 LEU A O 1
ATOM 901 N N . ILE A 1 110 ? -2.526 -0.769 8.892 1.00 94.69 110 ILE A N 1
ATOM 902 C CA . ILE A 1 110 ? -1.214 -0.466 8.314 1.00 94.69 110 ILE A CA 1
ATOM 903 C C . ILE A 1 110 ? -1.256 0.900 7.647 1.00 94.69 110 ILE A C 1
ATOM 905 O O . ILE A 1 110 ? -2.080 1.145 6.775 1.00 94.69 110 ILE A O 1
ATOM 909 N N . PHE A 1 111 ? -0.331 1.774 8.031 1.00 90.88 111 PHE A N 1
ATOM 910 C CA . PHE A 1 111 ? -0.122 3.054 7.367 1.00 90.88 111 PHE A CA 1
ATOM 911 C C . PHE A 1 111 ? 1.184 3.011 6.591 1.00 90.88 111 PHE A C 1
ATOM 913 O O . PHE A 1 111 ? 2.235 2.675 7.146 1.00 90.88 111 PHE A O 1
ATOM 920 N N . ASP A 1 112 ? 1.117 3.383 5.318 1.00 84.44 112 ASP A N 1
ATOM 921 C CA . ASP A 1 112 ? 2.307 3.536 4.495 1.00 84.44 112 ASP A CA 1
ATOM 922 C C . ASP A 1 112 ? 3.187 4.657 5.061 1.00 84.44 112 ASP A C 1
ATOM 924 O O . ASP A 1 112 ? 2.758 5.801 5.218 1.00 84.44 112 ASP A O 1
ATOM 928 N N . ARG A 1 113 ? 4.459 4.351 5.323 1.00 78.81 113 ARG A N 1
ATOM 929 C CA . ARG A 1 113 ? 5.480 5.392 5.457 1.00 78.81 113 ARG A CA 1
ATOM 930 C C . ARG A 1 113 ? 5.955 5.719 4.062 1.00 78.81 113 ARG A C 1
ATOM 932 O O . ARG A 1 113 ? 6.353 4.817 3.329 1.00 78.81 113 ARG A O 1
ATOM 939 N N . VAL A 1 114 ? 5.929 6.993 3.701 1.00 69.75 114 VAL A N 1
ATOM 940 C CA . VAL A 1 114 ? 6.354 7.404 2.366 1.00 69.75 114 VAL A CA 1
ATOM 941 C C . VAL A 1 114 ? 7.622 8.254 2.481 1.00 69.75 114 VAL A C 1
ATOM 943 O O . VAL A 1 114 ? 7.523 9.480 2.542 1.00 69.75 114 VAL A O 1
ATOM 946 N N . PRO A 1 115 ? 8.804 7.616 2.591 1.00 78.12 115 PRO A N 1
ATOM 947 C CA . PRO A 1 115 ? 10.078 8.326 2.645 1.00 78.12 115 PRO A CA 1
ATOM 948 C C . PRO A 1 115 ? 10.339 9.023 1.309 1.00 78.12 115 PRO A C 1
ATOM 950 O O . PRO A 1 115 ? 9.975 8.488 0.265 1.00 78.12 115 PRO A O 1
ATOM 953 N N . SER A 1 116 ? 10.964 10.198 1.345 1.00 75.38 116 SER A N 1
ATOM 954 C CA . SER A 1 116 ? 11.450 10.872 0.140 1.00 75.38 116 SER A CA 1
ATOM 955 C C . SER A 1 116 ? 12.946 10.577 -0.041 1.00 75.38 116 SER A C 1
ATOM 957 O O . SER A 1 116 ? 13.674 10.611 0.957 1.00 75.38 116 SER A O 1
ATOM 959 N N . PRO A 1 117 ? 13.412 10.279 -1.270 1.00 76.00 117 PRO A N 1
ATOM 960 C CA . PRO A 1 117 ? 12.632 10.181 -2.513 1.00 76.00 117 PRO A CA 1
ATOM 961 C C . PRO A 1 117 ? 11.823 8.870 -2.633 1.00 76.00 117 PRO A C 1
ATOM 963 O O . PRO A 1 117 ? 12.294 7.796 -2.256 1.00 76.00 117 PRO A O 1
ATOM 966 N N . SER A 1 118 ? 10.608 8.944 -3.193 1.00 73.62 118 SER A N 1
ATOM 967 C CA . SER A 1 118 ? 9.693 7.815 -3.420 1.00 73.62 118 SER A CA 1
ATOM 968 C C . SER A 1 118 ? 9.218 7.722 -4.865 1.00 73.62 118 SER A C 1
ATOM 970 O O . SER A 1 118 ? 8.877 8.711 -5.507 1.00 73.62 118 SER A O 1
ATOM 972 N N . ILE A 1 119 ? 8.988 6.493 -5.332 1.00 71.06 119 ILE A N 1
ATOM 973 C CA . ILE A 1 119 ? 8.264 6.241 -6.587 1.00 71.06 119 ILE A CA 1
ATOM 974 C C . ILE A 1 119 ? 6.822 6.791 -6.575 1.00 71.06 119 ILE A C 1
ATOM 976 O O . ILE A 1 119 ? 6.230 6.993 -7.633 1.00 71.06 119 ILE A O 1
ATOM 980 N N . LYS A 1 120 ? 6.242 7.030 -5.387 1.00 66.44 120 LYS A N 1
ATOM 981 C CA . LYS A 1 120 ? 4.907 7.625 -5.226 1.00 66.44 120 LYS A CA 1
ATOM 982 C C . LYS A 1 120 ? 4.914 9.161 -5.276 1.00 66.44 120 LYS A C 1
ATOM 984 O O . LYS A 1 120 ? 3.832 9.737 -5.237 1.00 66.44 120 LYS A O 1
ATOM 989 N N . ASP A 1 121 ? 6.071 9.820 -5.379 1.00 72.50 121 ASP A N 1
ATOM 990 C CA . ASP A 1 121 ? 6.143 11.290 -5.341 1.00 72.50 121 ASP A CA 1
ATOM 991 C C . ASP A 1 121 ? 5.405 11.922 -6.533 1.00 72.50 121 ASP A C 1
ATOM 993 O O . ASP A 1 121 ? 4.526 12.747 -6.318 1.00 72.50 121 ASP A O 1
ATOM 997 N N . ARG A 1 122 ? 5.571 11.394 -7.757 1.00 67.94 122 ARG A N 1
ATOM 998 C CA . ARG A 1 122 ? 4.822 11.882 -8.941 1.00 67.94 122 ARG A CA 1
ATOM 999 C C . ARG A 1 122 ? 3.303 11.731 -8.833 1.00 67.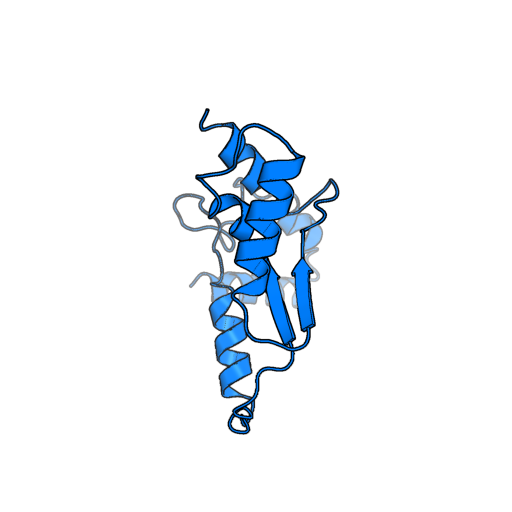94 122 ARG A C 1
ATOM 1001 O O . ARG A 1 122 ? 2.566 12.511 -9.423 1.00 67.94 122 ARG A O 1
ATOM 1008 N N . GLU A 1 123 ? 2.818 10.686 -8.163 1.00 69.62 123 GLU A N 1
ATOM 1009 C CA . GLU A 1 123 ? 1.375 10.502 -7.940 1.00 69.62 123 GLU A CA 1
ATOM 1010 C C . GLU A 1 123 ? 0.857 11.482 -6.882 1.00 69.62 123 GLU A C 1
ATOM 1012 O O . GLU A 1 123 ? -0.295 11.903 -6.937 1.00 69.62 123 GLU A O 1
ATOM 1017 N N . ARG A 1 124 ? 1.708 11.854 -5.922 1.00 72.06 124 ARG A N 1
ATOM 1018 C CA . ARG A 1 124 ? 1.398 12.851 -4.901 1.00 72.06 124 ARG A CA 1
ATOM 1019 C C . ARG A 1 124 ? 1.307 14.254 -5.473 1.00 72.06 124 ARG A C 1
ATOM 1021 O O . ARG A 1 124 ? 0.321 14.928 -5.198 1.00 72.06 124 ARG A O 1
ATOM 1028 N N . ASP A 1 125 ? 2.267 14.644 -6.304 1.00 75.00 125 ASP A N 1
ATOM 1029 C CA . ASP A 1 125 ? 2.257 15.950 -6.971 1.00 75.00 125 ASP A CA 1
ATOM 1030 C C . ASP A 1 125 ? 0.946 16.133 -7.750 1.00 75.00 125 ASP A C 1
ATOM 1032 O O . ASP A 1 125 ? 0.226 17.105 -7.550 1.00 75.00 125 ASP A O 1
ATOM 1036 N N . LYS A 1 126 ? 0.523 15.098 -8.491 1.00 69.69 126 LYS A N 1
ATOM 1037 C CA . LYS A 1 126 ? -0.760 15.088 -9.214 1.00 69.69 126 LYS A CA 1
ATOM 1038 C C . LYS A 1 126 ? -2.004 15.265 -8.344 1.00 69.69 126 LYS A C 1
ATOM 1040 O O . LYS A 1 126 ? -3.003 15.754 -8.851 1.00 69.69 126 LYS A O 1
ATOM 1045 N N . ARG A 1 127 ? -1.989 14.809 -7.087 1.00 67.56 127 ARG A N 1
ATOM 1046 C CA . ARG A 1 127 ? -3.117 15.001 -6.153 1.00 67.56 127 ARG A CA 1
ATOM 1047 C C . ARG A 1 127 ? -3.126 16.396 -5.539 1.00 67.56 127 ARG A C 1
ATOM 1049 O O . ARG A 1 127 ? -4.163 16.816 -5.047 1.00 67.56 127 ARG A O 1
ATOM 1056 N N . THR A 1 128 ? -1.977 17.064 -5.547 1.00 63.41 128 THR A N 1
ATOM 1057 C CA . THR A 1 128 ? -1.798 18.408 -4.990 1.00 63.41 128 THR A CA 1
ATOM 1058 C C . THR A 1 128 ? -2.159 19.481 -6.024 1.00 63.41 128 THR A C 1
ATOM 1060 O O . THR A 1 128 ? -2.698 20.507 -5.649 1.00 63.41 128 THR A O 1
ATOM 1063 N N . ASP A 1 129 ? -1.957 19.207 -7.319 1.00 54.12 129 ASP A N 1
ATOM 1064 C CA . ASP A 1 129 ? -2.335 20.089 -8.445 1.00 54.12 129 ASP A CA 1
ATOM 1065 C C . ASP A 1 129 ? -3.853 20.154 -8.737 1.00 54.12 129 ASP A C 1
ATOM 1067 O O . ASP A 1 129 ? -4.281 20.832 -9.670 1.00 54.12 129 ASP A O 1
ATOM 1071 N N . SER A 1 130 ? -4.674 19.404 -8.000 1.00 50.25 130 SER A N 1
ATOM 1072 C CA . SER A 1 130 ? -6.134 19.342 -8.181 1.00 50.25 130 SER A CA 1
ATOM 1073 C C . SER A 1 130 ? -6.942 20.163 -7.160 1.00 50.25 130 SER A C 1
ATOM 1075 O O . SER A 1 130 ? -8.167 20.037 -7.149 1.00 50.25 130 SER A O 1
ATOM 1077 N N . ASP A 1 131 ? -6.270 21.000 -6.362 1.00 39.41 131 ASP A N 1
ATOM 1078 C CA . ASP A 1 131 ? -6.843 22.056 -5.503 1.00 39.41 131 ASP A CA 1
ATOM 1079 C C . ASP A 1 131 ? -6.460 23.452 -6.037 1.00 39.41 131 ASP A C 1
ATOM 1081 O O . ASP A 1 131 ? -7.270 24.394 -5.868 1.00 39.41 131 ASP A O 1
#

Organism: NCBI:txid1820382

Radius of gyration: 22.83 Å; chains: 1; bounding box: 47×47×53 Å

pLDDT: mean 77.03, std 12.41, range [39.41, 94.69]